Protein AF-N1PUX0-F1 (afdb_monomer)

Sequence (118 aa):
MSISSETPHDPPDNTTSKALPSKDQTPTQS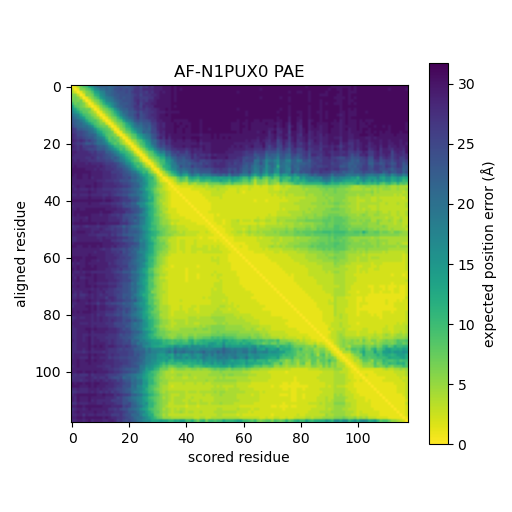DSTPSIPQPLLLRLIHEGFADKNTKIDKQAIQVFHKYVEVFVREAIARTRAEKEEAAERGEVATQSDVGWLEVEDLEKVAPGLVLDFL

Solvent-accessible surface area (backbone atoms only — not comparable to full-atom values): 7835 Å² total; per-residue (Å²): 139,86,88,87,88,86,79,88,82,83,81,80,87,76,84,72,80,80,73,72,85,75,94,68,79,67,82,74,81,62,91,79,66,83,76,82,58,65,70,56,55,55,52,55,56,48,67,73,39,91,56,80,82,68,80,80,53,83,64,56,56,52,53,50,49,51,53,55,53,49,52,56,50,49,51,54,52,47,24,45,48,53,42,49,52,36,42,77,71,63,74,46,95,47,87,74,52,57,82,54,91,52,71,73,44,41,60,72,42,42,66,64,59,46,66,80,70,112

pLDDT: mean 79.83, std 21.07, range [38.59, 97.38]

Foldseek 3Di:
DDDDDDDDDDDDPPPDPPDDPPPDCPPDDDPPDDQDDLVVLVVVVCVVDPDNVDDDDPVRSVVSSVVVVVLVVCLVVQLLVQLVVCVVVVVDPDPVCSVPGDPVSSVVCVVVSVVVVD

Organism: Dothistroma septosporum (strain NZE10 / CBS 128990) (NCBI:txid675120)

Secondary structure (DSSP, 8-state):
---------PPP----------S-------TTSPPPPHHHHHHHHHHH-SSTT----TTHHHHHHHHHHHHHHHHHHHHHHHHHHHHHTT-SS-TTGGGS--HHHHHHHHHHHHHTT-

Nearest PDB structures (foldseek):
  4ne1-assembly1_W  TM=8.723E-01  e=1.675E-03  Homo sapiens
  3vh6-assembly1_D  TM=8.376E-01  e=1.034E-03  Gallus gallus
  7ywx-assembly1_X  TM=8.625E-01  e=1.485E-03  Homo sapiens
  4ne1-assembly1_D  TM=8.592E-01  e=1.577E-03  Homo sapiens
  4ne1-assembly1_L  TM=8.531E-01  e=1.577E-03  Homo sapiens

Structure (mmCIF, N/CA/C/O backbone):
data_AF-N1PUX0-F1
#
_entry.id   AF-N1PUX0-F1
#
loop_
_atom_site.group_PDB
_atom_site.id
_atom_site.type_symbol
_atom_site.label_atom_id
_atom_site.label_alt_id
_atom_site.label_comp_id
_atom_site.label_asym_id
_atom_site.label_entity_id
_atom_site.label_seq_id
_atom_site.pdbx_PDB_ins_code
_atom_site.Cartn_x
_atom_site.Cartn_y
_atom_site.Cartn_z
_atom_site.occupancy
_atom_site.B_iso_or_equiv
_atom_site.auth_seq_id
_atom_site.auth_comp_id
_atom_site.auth_asym_id
_atom_site.auth_atom_id
_atom_site.pdbx_PDB_model_num
ATOM 1 N N . MET A 1 1 ? 34.802 63.032 -49.699 1.00 38.59 1 MET A N 1
ATOM 2 C CA . MET A 1 1 ? 35.034 61.573 -49.661 1.00 38.59 1 MET A CA 1
ATOM 3 C C . MET A 1 1 ? 34.519 61.057 -48.328 1.00 38.59 1 MET A C 1
ATOM 5 O O . MET A 1 1 ? 34.757 61.724 -47.331 1.00 38.59 1 MET A O 1
ATOM 9 N N . SER A 1 2 ? 33.833 59.918 -48.333 1.00 41.56 2 SER A N 1
ATOM 10 C CA . SER A 1 2 ? 33.433 59.124 -47.152 1.00 41.56 2 SER A CA 1
ATOM 11 C C . SER A 1 2 ? 34.130 57.754 -47.277 1.00 41.56 2 SER A C 1
ATOM 13 O O . SER A 1 2 ? 34.626 57.457 -48.363 1.00 41.56 2 SER A O 1
ATOM 15 N N . ILE A 1 3 ? 34.247 56.863 -46.292 1.00 40.50 3 ILE A N 1
ATOM 16 C CA . ILE A 1 3 ? 33.650 56.669 -44.947 1.00 40.50 3 ILE A CA 1
ATOM 17 C C . ILE A 1 3 ? 34.814 56.489 -43.915 1.00 40.50 3 ILE A C 1
ATOM 19 O O . ILE A 1 3 ? 35.949 56.763 -44.289 1.00 40.50 3 ILE A O 1
ATOM 23 N N . SER A 1 4 ? 34.699 56.089 -42.638 1.00 42.03 4 SER A N 1
ATOM 24 C CA . SER A 1 4 ? 33.603 55.594 -41.776 1.00 42.03 4 SER A CA 1
ATOM 25 C C . SER A 1 4 ? 33.923 55.865 -40.284 1.00 42.03 4 SER A C 1
ATOM 27 O O . SER A 1 4 ? 34.948 56.476 -39.985 1.00 42.03 4 SER A O 1
ATOM 29 N N . SER A 1 5 ? 33.104 55.345 -39.361 1.00 46.81 5 SER A N 1
ATOM 30 C CA . SER A 1 5 ? 33.437 55.160 -37.934 1.00 46.81 5 SER A CA 1
ATOM 31 C C . SER A 1 5 ? 33.434 53.670 -37.574 1.00 46.81 5 SER A C 1
ATOM 33 O O . SER A 1 5 ? 32.486 52.982 -37.939 1.00 46.81 5 SER A O 1
ATOM 35 N N . GLU A 1 6 ? 34.408 53.198 -36.791 1.00 42.16 6 GLU A N 1
ATOM 36 C CA . GLU A 1 6 ? 34.344 51.905 -36.087 1.00 42.16 6 GLU A CA 1
ATOM 37 C C . GLU A 1 6 ? 35.017 52.011 -34.708 1.00 42.16 6 GLU A C 1
ATOM 39 O O . GLU A 1 6 ? 36.154 52.464 -34.585 1.00 42.16 6 GLU A O 1
ATOM 44 N N . THR A 1 7 ? 34.292 51.606 -33.665 1.00 48.84 7 THR A N 1
ATOM 45 C CA . THR A 1 7 ? 34.761 51.520 -32.274 1.00 48.84 7 THR A CA 1
ATOM 46 C C . THR A 1 7 ? 35.041 50.060 -31.914 1.00 48.84 7 THR A C 1
ATOM 48 O O . THR A 1 7 ? 34.115 49.251 -32.018 1.00 48.84 7 THR A O 1
ATOM 51 N N . PRO A 1 8 ? 36.254 49.698 -31.455 1.00 46.53 8 PRO A N 1
ATOM 52 C CA . PRO A 1 8 ? 36.524 48.355 -30.948 1.00 46.53 8 PRO A CA 1
ATOM 53 C C . PRO A 1 8 ? 35.701 48.022 -29.695 1.00 46.53 8 PRO A C 1
ATOM 55 O O . PRO A 1 8 ? 35.394 48.887 -28.879 1.00 46.53 8 PRO A O 1
ATOM 58 N N . HIS A 1 9 ? 35.340 46.748 -29.581 1.00 42.41 9 HIS A N 1
ATOM 59 C CA . HIS A 1 9 ? 34.353 46.205 -28.649 1.00 42.41 9 HIS A CA 1
ATOM 60 C C . HIS A 1 9 ? 35.032 45.572 -27.419 1.00 42.41 9 HIS A C 1
ATOM 62 O O . HIS A 1 9 ? 35.647 44.509 -27.536 1.00 42.41 9 HIS A O 1
ATOM 68 N N . ASP A 1 10 ? 34.861 46.165 -26.233 1.00 49.84 10 ASP A N 1
ATOM 69 C CA . ASP A 1 10 ? 35.202 45.515 -24.958 1.00 49.84 10 ASP A CA 1
ATOM 70 C C . ASP A 1 10 ? 34.199 44.389 -24.627 1.00 49.84 10 ASP A C 1
ATOM 72 O O . ASP A 1 10 ? 32.987 44.594 -24.740 1.00 49.84 10 ASP A O 1
ATOM 76 N N . PRO A 1 11 ? 34.653 43.192 -24.207 1.00 51.03 11 PRO A N 1
ATOM 77 C CA . PRO A 1 11 ? 33.761 42.132 -23.751 1.00 51.03 11 PRO A CA 1
ATOM 78 C C . PRO A 1 11 ? 33.296 42.388 -22.302 1.00 51.03 11 PRO A C 1
ATOM 80 O O . PRO A 1 11 ? 34.134 42.596 -21.424 1.00 51.03 11 PRO A O 1
ATOM 83 N N . PRO A 1 12 ? 31.986 42.322 -21.996 1.00 52.19 12 PRO A N 1
ATOM 84 C CA . PRO A 1 12 ? 31.519 42.387 -20.617 1.00 52.19 12 PRO A CA 1
ATOM 85 C C . PRO A 1 12 ? 31.824 41.079 -19.870 1.00 52.19 12 PRO A C 1
ATOM 87 O O . PRO A 1 12 ? 31.424 39.994 -20.299 1.00 52.19 12 PRO A O 1
ATOM 90 N N . ASP A 1 13 ? 32.493 41.199 -18.723 1.00 46.62 13 ASP A N 1
ATOM 91 C CA . ASP A 1 13 ? 32.758 40.107 -17.780 1.00 46.62 13 ASP A CA 1
ATOM 92 C C . ASP A 1 13 ? 31.448 39.630 -17.128 1.00 46.62 13 ASP A C 1
ATOM 94 O O . ASP A 1 13 ? 31.011 40.117 -16.082 1.00 46.62 13 ASP A O 1
ATOM 98 N N . ASN A 1 14 ? 30.775 38.686 -17.788 1.00 41.59 14 ASN A N 1
ATOM 99 C CA . ASN A 1 14 ? 29.606 38.016 -17.238 1.00 41.59 14 ASN A CA 1
ATOM 100 C C . ASN A 1 14 ? 30.026 36.829 -16.359 1.00 41.59 14 ASN A C 1
ATOM 102 O O . ASN A 1 14 ? 29.878 35.662 -16.741 1.00 41.59 14 ASN A O 1
ATOM 106 N N . THR A 1 15 ? 30.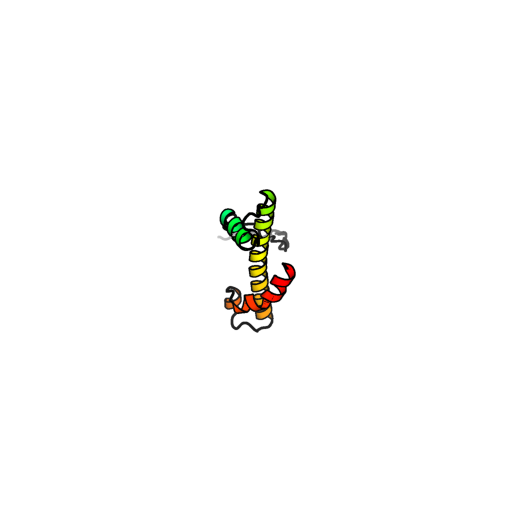474 37.131 -15.142 1.00 47.31 15 THR A N 1
ATOM 107 C CA . THR A 1 15 ? 30.562 36.147 -14.057 1.00 47.31 15 THR A CA 1
ATOM 108 C C . THR A 1 15 ? 29.145 35.762 -13.585 1.00 47.31 15 THR A C 1
ATOM 110 O O . THR A 1 15 ? 28.674 36.152 -12.517 1.00 47.31 15 THR A O 1
ATOM 113 N N . THR A 1 16 ? 28.429 34.982 -14.404 1.00 41.28 16 THR A N 1
ATOM 114 C CA . THR A 1 16 ? 27.173 34.331 -14.004 1.00 41.28 16 THR A CA 1
ATOM 115 C C . THR A 1 16 ? 27.492 33.219 -13.010 1.00 41.28 16 THR A C 1
ATOM 117 O O . THR A 1 16 ? 28.064 32.187 -13.368 1.00 41.28 16 THR A O 1
ATOM 120 N N . SER A 1 17 ? 27.080 33.410 -11.757 1.00 45.91 17 SER A N 1
ATOM 121 C CA . SER A 1 17 ? 27.142 32.394 -10.707 1.00 45.91 17 SER A CA 1
ATOM 122 C C . SER A 1 17 ? 26.436 31.109 -11.144 1.00 45.91 17 SER A C 1
ATOM 124 O O . SER A 1 17 ? 25.206 31.038 -11.162 1.00 45.91 17 SER A O 1
ATOM 126 N N . LYS A 1 18 ? 27.209 30.063 -11.457 1.00 41.50 18 LYS A N 1
ATOM 127 C CA . LYS A 1 18 ? 26.680 28.719 -11.716 1.00 41.50 18 LYS A CA 1
ATOM 128 C C . LYS A 1 18 ? 26.200 28.102 -10.401 1.00 41.50 18 LYS A C 1
ATOM 130 O O . LYS A 1 18 ? 26.931 27.355 -9.752 1.00 41.50 18 LYS A O 1
ATOM 135 N N . ALA A 1 19 ? 24.973 28.434 -10.010 1.00 42.34 19 ALA A N 1
ATOM 136 C CA . ALA A 1 19 ? 24.287 27.768 -8.915 1.00 42.34 19 ALA A CA 1
ATOM 137 C C . ALA A 1 19 ? 24.230 26.258 -9.194 1.00 42.34 19 ALA A C 1
ATOM 139 O O . ALA A 1 19 ? 23.822 25.819 -10.272 1.00 42.34 19 ALA A O 1
ATOM 140 N N . LEU A 1 20 ? 24.684 25.471 -8.221 1.00 43.94 20 LEU A N 1
ATOM 141 C CA . LEU A 1 20 ? 24.577 24.018 -8.246 1.00 43.94 20 LEU A CA 1
ATOM 142 C C . LEU A 1 20 ? 23.084 23.635 -8.249 1.00 43.94 20 LEU A C 1
ATOM 144 O O . LEU A 1 20 ? 22.320 24.255 -7.507 1.00 43.94 20 LEU A O 1
ATOM 148 N N . PRO A 1 21 ? 22.637 22.629 -9.024 1.00 43.03 21 PRO A N 1
ATOM 149 C CA . PRO A 1 21 ? 21.289 22.104 -8.860 1.00 43.03 21 PRO A CA 1
ATOM 150 C C . PRO A 1 21 ? 21.190 21.441 -7.481 1.00 43.03 21 PRO A C 1
ATOM 152 O O . PRO A 1 21 ? 21.759 20.372 -7.258 1.00 43.03 21 PRO A O 1
ATOM 155 N N . SER A 1 22 ? 20.488 22.086 -6.548 1.00 45.03 22 SER A N 1
ATOM 156 C CA . SER A 1 22 ? 20.221 21.528 -5.223 1.00 45.03 22 SER A CA 1
ATOM 157 C C . SER A 1 22 ? 19.472 20.206 -5.364 1.00 45.03 22 SER A C 1
ATOM 159 O O . SER A 1 22 ? 18.306 20.176 -5.762 1.00 45.03 22 SER A O 1
ATOM 161 N N . LYS A 1 23 ? 20.147 19.104 -5.023 1.00 48.44 23 LYS A N 1
ATOM 162 C CA . LYS A 1 23 ? 19.576 17.753 -4.962 1.00 48.44 23 LYS A CA 1
ATOM 163 C C . LYS A 1 23 ? 18.741 17.600 -3.685 1.00 48.44 23 LYS A C 1
ATOM 165 O O . LYS A 1 23 ? 19.060 16.788 -2.831 1.00 48.44 23 LYS A O 1
ATOM 170 N N . ASP A 1 24 ? 17.706 18.427 -3.570 1.00 47.72 24 ASP A N 1
ATOM 171 C CA . ASP A 1 24 ? 16.766 18.442 -2.446 1.00 47.72 24 ASP A CA 1
ATOM 172 C C . ASP A 1 24 ? 15.363 18.863 -2.920 1.00 47.72 24 ASP A C 1
ATOM 174 O O . ASP A 1 24 ? 14.681 19.714 -2.349 1.00 47.72 24 ASP A O 1
ATOM 178 N N . GLN A 1 25 ? 14.913 18.239 -4.013 1.00 49.62 25 GLN A N 1
ATOM 179 C CA . GLN A 1 25 ? 13.492 18.206 -4.352 1.00 49.62 25 GLN A CA 1
ATOM 180 C C . GLN A 1 25 ? 12.790 17.227 -3.406 1.00 49.62 25 GLN A C 1
ATOM 182 O O . GLN A 1 25 ? 12.406 16.123 -3.790 1.00 49.62 25 GLN A O 1
ATOM 187 N N . THR A 1 26 ? 12.617 17.652 -2.152 1.00 46.69 26 THR A N 1
ATOM 188 C CA . THR A 1 26 ? 11.520 17.127 -1.337 1.00 46.69 26 THR A CA 1
ATOM 189 C C . THR A 1 26 ? 10.236 17.326 -2.148 1.00 46.69 26 THR A C 1
ATOM 191 O O . THR A 1 26 ? 10.022 18.426 -2.665 1.00 46.69 26 THR A O 1
ATOM 194 N N . PRO A 1 27 ? 9.413 16.283 -2.364 1.00 50.94 27 PRO A N 1
ATOM 195 C CA . PRO A 1 27 ? 8.246 16.401 -3.224 1.00 50.94 27 PRO A CA 1
ATOM 196 C C . PRO A 1 27 ? 7.247 17.355 -2.572 1.00 50.94 27 PRO A C 1
ATOM 198 O O . PRO A 1 27 ? 6.510 16.974 -1.661 1.00 50.94 27 PRO A O 1
ATOM 201 N N . THR A 1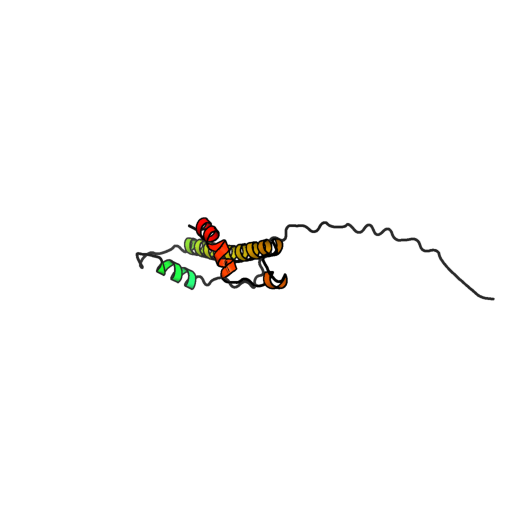 28 ? 7.240 18.609 -3.031 1.00 51.47 28 THR A N 1
ATOM 202 C CA . THR A 1 28 ? 6.290 19.623 -2.583 1.00 51.47 28 THR A CA 1
ATOM 203 C C . THR A 1 28 ? 4.894 19.098 -2.860 1.00 51.47 28 THR A C 1
ATOM 205 O O . THR A 1 28 ? 4.523 18.882 -4.015 1.00 51.47 28 THR A O 1
ATOM 208 N N . GLN A 1 29 ? 4.143 18.847 -1.790 1.00 54.53 29 GLN A N 1
ATOM 209 C CA . GLN A 1 29 ? 2.802 18.290 -1.852 1.00 54.53 29 GLN A CA 1
ATOM 210 C C . GLN A 1 29 ? 1.918 19.206 -2.701 1.00 54.53 29 GLN A C 1
ATOM 212 O O . GLN A 1 29 ? 1.512 20.275 -2.256 1.00 54.53 29 GLN A O 1
ATOM 217 N N . SER A 1 30 ? 1.623 18.792 -3.932 1.00 52.53 30 SER A N 1
ATOM 218 C CA . SER A 1 30 ? 0.616 19.455 -4.745 1.00 52.53 30 SER A CA 1
ATOM 219 C C . SER A 1 30 ? -0.755 19.196 -4.121 1.00 52.53 30 SER A C 1
ATOM 221 O O . SER A 1 30 ? -1.178 18.044 -3.964 1.00 52.53 30 SER A O 1
ATOM 223 N N . ASP A 1 31 ? -1.465 20.280 -3.792 1.00 55.34 31 ASP A N 1
ATOM 224 C CA . ASP A 1 31 ? -2.792 20.277 -3.149 1.00 55.34 31 ASP A CA 1
ATOM 225 C C . ASP A 1 31 ? -3.888 19.545 -3.957 1.00 55.34 31 ASP A C 1
ATOM 227 O O . ASP A 1 31 ? -5.028 19.422 -3.517 1.00 55.34 31 ASP A O 1
ATOM 231 N N . SER A 1 32 ? -3.556 19.036 -5.147 1.00 63.97 32 SER A N 1
ATOM 232 C CA . SER A 1 32 ? -4.438 18.277 -6.031 1.00 63.97 32 SER A CA 1
ATOM 233 C C . SER A 1 32 ? -4.511 16.775 -5.737 1.00 63.97 32 SER A C 1
ATOM 235 O O . SER A 1 32 ? -5.323 16.096 -6.362 1.00 63.97 32 SER A O 1
ATOM 237 N N . THR A 1 33 ? -3.672 16.217 -4.854 1.00 67.12 33 THR A N 1
ATOM 238 C CA . THR A 1 33 ? -3.746 14.775 -4.537 1.00 67.12 33 THR A CA 1
ATOM 239 C C . THR A 1 33 ? -4.997 14.492 -3.693 1.00 67.12 33 THR A C 1
ATOM 241 O O . THR A 1 33 ? -5.067 14.979 -2.562 1.00 67.12 33 THR A O 1
ATOM 244 N N . PRO A 1 34 ? -5.984 13.710 -4.177 1.00 76.00 34 PRO A N 1
ATOM 245 C CA . PRO A 1 34 ? -7.207 13.461 -3.422 1.00 76.00 34 PRO A CA 1
ATOM 246 C C . PRO A 1 34 ? -6.910 12.660 -2.149 1.00 76.00 34 PRO A C 1
ATOM 248 O O . PRO A 1 34 ? -6.337 11.573 -2.193 1.00 76.00 34 PRO A O 1
ATOM 251 N N . SER A 1 35 ? -7.322 13.201 -1.003 1.00 84.06 35 SER A N 1
ATOM 252 C CA . SER A 1 35 ? -7.205 12.537 0.297 1.00 84.06 35 SER A CA 1
ATOM 253 C C . SER A 1 35 ? -8.241 11.414 0.442 1.00 84.06 35 SER A C 1
ATOM 255 O O . SER A 1 35 ? -9.366 11.523 -0.054 1.00 84.06 35 SER A O 1
ATOM 257 N N . ILE A 1 36 ? -7.873 10.329 1.132 1.00 88.88 36 ILE A N 1
ATOM 258 C CA . ILE A 1 36 ? -8.754 9.174 1.338 1.00 88.88 36 ILE A CA 1
ATOM 259 C C . ILE A 1 36 ? -9.895 9.579 2.292 1.00 88.88 36 ILE A C 1
ATOM 261 O O . ILE A 1 36 ? -9.624 10.017 3.412 1.00 88.88 36 ILE A O 1
ATOM 265 N N . PRO A 1 37 ? -11.180 9.410 1.918 1.00 92.94 37 PRO A N 1
ATOM 266 C CA . PRO A 1 37 ? -12.288 9.805 2.781 1.00 92.94 37 PRO A CA 1
ATOM 267 C C . PRO A 1 37 ? -12.264 9.083 4.135 1.00 92.94 37 PRO A C 1
ATOM 269 O O . PRO A 1 37 ? -12.358 7.857 4.203 1.00 92.94 37 PRO A O 1
ATOM 272 N N . GLN A 1 38 ? -12.230 9.840 5.234 1.00 92.31 38 GLN A N 1
ATOM 273 C CA . GLN A 1 38 ? -12.224 9.285 6.594 1.00 92.31 38 GLN A CA 1
ATOM 274 C C . GLN A 1 38 ? -13.357 8.264 6.874 1.00 92.31 38 GLN A C 1
ATOM 276 O O . GLN A 1 38 ? -13.078 7.260 7.534 1.00 92.31 38 GLN A O 1
ATOM 281 N N . PRO A 1 39 ? -14.602 8.421 6.364 1.00 94.25 39 PRO A N 1
ATOM 282 C CA . PRO A 1 39 ? -15.644 7.402 6.532 1.00 94.25 39 PRO A CA 1
ATOM 283 C C . PRO A 1 39 ? -15.318 6.055 5.867 1.00 94.25 39 PRO A C 1
ATOM 285 O O . PRO A 1 39 ? -15.747 5.015 6.364 1.00 94.25 39 PRO A O 1
ATOM 288 N N . LEU A 1 40 ? -14.550 6.055 4.769 1.00 95.38 40 LEU A N 1
ATOM 289 C CA . LEU A 1 40 ? -14.096 4.831 4.101 1.00 95.38 40 LEU A CA 1
ATOM 290 C C . LEU A 1 40 ? -13.048 4.108 4.952 1.00 95.38 40 LEU A C 1
ATOM 292 O O . LEU A 1 40 ? -13.167 2.906 5.167 1.00 95.38 40 LEU A O 1
ATOM 296 N N . LEU A 1 41 ? -12.075 4.848 5.494 1.00 95.25 41 LEU A N 1
ATOM 297 C CA . LEU A 1 41 ? -11.060 4.312 6.408 1.00 95.25 41 LEU A CA 1
ATOM 298 C C . LEU A 1 41 ? -11.689 3.710 7.670 1.00 95.25 41 LEU A C 1
ATOM 300 O O . LEU A 1 41 ? -11.323 2.608 8.073 1.00 95.25 41 LEU A O 1
ATOM 304 N N . LEU A 1 42 ? -12.677 4.395 8.258 1.00 95.06 42 LEU A N 1
ATOM 305 C CA . LEU A 1 42 ? -13.410 3.899 9.425 1.00 95.06 42 LEU A CA 1
ATOM 306 C C . LEU A 1 42 ? -14.175 2.602 9.113 1.00 95.06 42 LEU A C 1
ATOM 308 O O . LEU A 1 42 ? -14.176 1.678 9.924 1.00 95.06 42 LEU A O 1
ATOM 312 N N . ARG A 1 43 ? -14.791 2.506 7.928 1.00 95.19 43 ARG A N 1
ATOM 313 C CA . ARG A 1 43 ? -15.459 1.278 7.478 1.00 95.19 43 ARG A CA 1
ATOM 314 C C . ARG A 1 43 ? -14.466 0.136 7.254 1.00 95.19 43 ARG A C 1
ATOM 316 O O . ARG A 1 43 ? -14.740 -0.980 7.679 1.00 95.19 43 ARG A O 1
ATOM 323 N N . LEU A 1 44 ? -13.326 0.416 6.620 1.00 95.00 44 LEU A N 1
ATOM 324 C CA . LEU A 1 44 ? -12.292 -0.576 6.324 1.00 95.00 44 LEU A CA 1
ATOM 325 C C . LEU A 1 44 ? -11.723 -1.195 7.610 1.00 95.00 44 LEU A C 1
ATOM 327 O O . LEU A 1 44 ? -11.662 -2.416 7.727 1.00 95.00 44 LEU A O 1
ATOM 331 N N . ILE A 1 45 ? -11.378 -0.368 8.605 1.00 94.81 45 ILE A N 1
ATOM 332 C CA . ILE A 1 45 ? -10.817 -0.863 9.870 1.00 94.81 45 ILE A CA 1
ATOM 333 C C . ILE A 1 45 ? -11.860 -1.588 10.741 1.00 94.81 45 ILE A C 1
ATOM 335 O O . ILE A 1 45 ? -11.534 -2.596 11.362 1.00 94.81 45 ILE A O 1
ATOM 339 N N . HIS A 1 46 ? -13.128 -1.154 10.741 1.00 95.75 46 HIS A N 1
ATOM 340 C CA . HIS A 1 46 ? -14.212 -1.890 11.413 1.00 95.75 46 HIS A CA 1
ATOM 341 C C . HIS A 1 46 ? -14.513 -3.252 10.769 1.00 95.75 46 HIS A C 1
ATOM 343 O O . HIS A 1 46 ? -14.982 -4.164 11.457 1.00 95.75 46 HIS A O 1
ATOM 349 N N . GLU A 1 47 ? -14.218 -3.440 9.479 1.00 95.75 47 GLU A N 1
ATOM 350 C CA . GLU A 1 47 ? -14.344 -4.762 8.865 1.00 95.75 47 GLU A CA 1
ATOM 351 C C . GLU A 1 47 ? -13.279 -5.738 9.394 1.00 95.75 47 GLU A C 1
ATOM 353 O O . GLU A 1 47 ? -13.594 -6.892 9.679 1.00 95.75 47 GLU A O 1
ATOM 358 N N . GLY A 1 48 ? -12.058 -5.254 9.645 1.00 92.44 48 GLY A N 1
ATOM 359 C CA . GLY A 1 48 ? -10.975 -6.040 10.247 1.00 92.44 48 GLY A CA 1
ATOM 360 C C . GLY A 1 48 ? -11.146 -6.365 11.740 1.00 92.44 48 GLY A C 1
ATOM 361 O O . GLY A 1 48 ? -10.463 -7.251 12.250 1.00 92.44 48 GLY A O 1
ATOM 362 N N . PHE A 1 49 ? -12.045 -5.688 12.462 1.00 95.81 49 PHE A N 1
ATOM 363 C CA . PHE A 1 49 ? -12.281 -5.967 13.882 1.00 95.81 49 PHE A CA 1
ATOM 364 C C . PHE A 1 49 ? -13.107 -7.244 14.101 1.00 95.81 49 PHE A C 1
ATOM 366 O O . PHE A 1 49 ? -14.187 -7.415 13.530 1.00 95.81 49 PHE A O 1
ATOM 373 N N . ALA A 1 50 ? -12.618 -8.112 14.997 1.00 96.25 50 ALA A N 1
ATOM 374 C CA . ALA A 1 50 ? -13.304 -9.338 15.409 1.00 96.25 50 ALA A CA 1
ATOM 375 C C . ALA A 1 50 ? -14.611 -9.051 16.175 1.00 96.25 50 ALA A C 1
ATOM 377 O O . ALA A 1 50 ? -15.637 -9.666 15.890 1.00 96.25 50 ALA A O 1
ATOM 378 N N . ASP A 1 51 ? -14.599 -8.083 17.101 1.00 96.62 51 ASP A N 1
ATOM 379 C CA . ASP A 1 51 ? -15.820 -7.528 17.695 1.00 96.62 51 ASP A CA 1
ATOM 380 C C . ASP A 1 51 ? -16.236 -6.259 16.941 1.00 96.62 51 ASP A C 1
ATOM 382 O O . ASP A 1 51 ? -15.550 -5.234 16.983 1.00 96.62 51 ASP A O 1
ATOM 386 N N . LYS A 1 52 ? -17.399 -6.315 16.289 1.00 92.44 52 LYS A N 1
ATOM 387 C CA . LYS A 1 52 ? -17.990 -5.211 15.517 1.00 92.44 52 LYS A CA 1
ATOM 388 C C . LYS A 1 52 ? -18.477 -4.039 16.387 1.00 92.44 52 LYS A C 1
ATOM 390 O O . LYS A 1 52 ? -18.830 -2.996 15.843 1.00 92.44 52 LYS A O 1
ATOM 395 N N . ASN A 1 53 ? -18.465 -4.171 17.716 1.00 94.69 53 ASN A N 1
ATOM 396 C CA . ASN A 1 53 ? -18.705 -3.072 18.660 1.00 94.69 53 ASN A CA 1
ATOM 397 C C . ASN A 1 53 ? -17.428 -2.285 19.016 1.00 94.69 53 ASN A C 1
ATOM 399 O O . ASN A 1 53 ? -17.519 -1.264 19.706 1.00 94.69 53 ASN A O 1
ATOM 403 N N . THR A 1 54 ? -16.252 -2.736 18.563 1.00 96.81 54 THR A N 1
ATOM 404 C CA . THR A 1 54 ? -14.960 -2.083 18.823 1.00 96.81 54 THR A CA 1
ATOM 405 C C . THR A 1 54 ? -14.947 -0.657 18.276 1.00 96.81 54 THR A C 1
ATOM 407 O O . THR A 1 54 ? -15.149 -0.426 17.085 1.00 96.81 54 THR A O 1
ATOM 410 N N . LYS A 1 55 ? -14.667 0.316 19.148 1.00 95.06 55 LYS A N 1
ATOM 411 C CA . LYS A 1 55 ? -14.609 1.743 18.796 1.00 95.06 55 LYS A CA 1
ATOM 412 C C . LYS A 1 55 ? -13.165 2.210 18.662 1.00 95.06 55 LYS A C 1
ATOM 414 O O . LYS A 1 55 ? -12.298 1.776 19.412 1.00 95.06 55 LYS A O 1
ATOM 419 N N . ILE A 1 56 ? -12.937 3.147 17.746 1.00 94.50 56 ILE A N 1
ATOM 420 C CA . ILE A 1 56 ? -11.655 3.830 17.553 1.00 94.50 56 ILE A CA 1
ATOM 421 C C . ILE A 1 56 ? -11.779 5.308 17.941 1.00 94.50 56 ILE A C 1
ATOM 423 O O . ILE A 1 56 ? -12.813 5.935 17.702 1.00 94.50 56 ILE A O 1
ATOM 427 N N . ASP A 1 57 ? -10.735 5.861 18.557 1.00 96.31 57 ASP A N 1
ATOM 428 C CA . ASP A 1 57 ? -10.683 7.280 18.913 1.00 96.31 57 ASP A CA 1
ATOM 429 C C . ASP A 1 57 ? -10.488 8.195 17.682 1.00 96.31 57 ASP A C 1
ATOM 431 O O . ASP A 1 57 ? -9.940 7.792 16.651 1.00 96.31 57 ASP A O 1
ATOM 435 N N . LYS A 1 58 ? -10.907 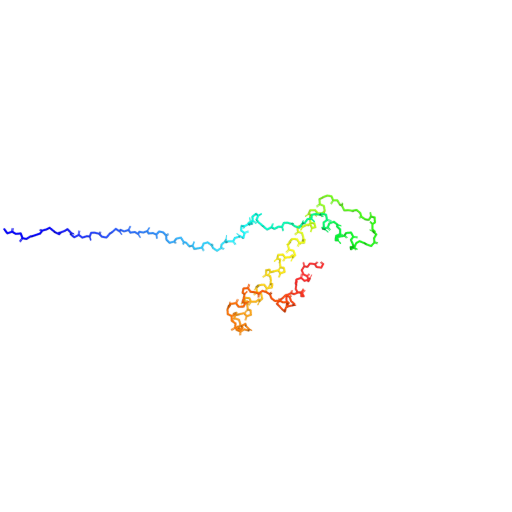9.462 17.806 1.00 92.62 58 LYS A N 1
ATOM 436 C CA . LYS A 1 58 ? -10.786 10.496 16.766 1.00 92.62 58 LYS A CA 1
ATOM 437 C C . LYS A 1 58 ? -9.343 10.836 16.381 1.00 92.62 58 LYS A C 1
ATOM 439 O O . LYS A 1 58 ? -9.137 11.255 15.245 1.00 92.62 58 LYS A O 1
ATOM 444 N N . GLN A 1 59 ? -8.372 10.682 17.279 1.00 94.62 59 GLN A N 1
ATOM 445 C CA . GLN A 1 59 ? -6.949 10.858 16.970 1.00 94.62 59 GLN A CA 1
ATOM 446 C C . GLN A 1 59 ? -6.373 9.581 16.347 1.00 94.62 59 GLN A C 1
ATOM 448 O O . GLN A 1 59 ? -5.663 9.642 15.346 1.00 94.62 59 GLN A O 1
ATOM 453 N N . ALA A 1 60 ? -6.755 8.407 16.859 1.00 95.69 60 ALA A N 1
ATOM 454 C CA . ALA A 1 60 ? -6.310 7.119 16.321 1.00 95.69 60 ALA A CA 1
ATOM 455 C C . ALA A 1 60 ? -6.706 6.920 14.842 1.00 95.69 60 ALA A C 1
ATOM 457 O O . ALA A 1 60 ? -5.891 6.462 14.043 1.00 95.69 60 ALA A O 1
ATOM 458 N N . ILE A 1 61 ? -7.910 7.341 14.434 1.00 94.62 61 ILE A N 1
ATOM 459 C CA . ILE A 1 61 ? -8.323 7.296 13.018 1.00 94.62 61 ILE A CA 1
ATOM 460 C C . ILE A 1 61 ? -7.530 8.272 12.120 1.00 94.62 61 ILE A C 1
ATOM 462 O O . ILE A 1 61 ? -7.375 8.003 10.931 1.00 94.62 61 ILE A O 1
ATOM 466 N N . GLN A 1 62 ? -6.975 9.368 12.660 1.00 94.25 62 GLN A N 1
ATOM 467 C CA . GLN A 1 62 ? -6.068 10.255 11.908 1.00 94.25 62 GLN A CA 1
ATOM 468 C C . GLN A 1 62 ? -4.690 9.613 11.707 1.00 94.25 62 GLN A C 1
ATOM 470 O O . GLN A 1 62 ? -4.129 9.697 10.615 1.00 94.25 62 GLN A O 1
ATOM 475 N N . VAL A 1 63 ? -4.173 8.908 12.719 1.00 95.69 63 VAL A N 1
ATOM 476 C CA . VAL A 1 63 ? -2.939 8.115 12.587 1.00 95.69 63 VAL A CA 1
ATOM 477 C C . VAL A 1 63 ? -3.129 6.999 11.556 1.00 95.69 63 VAL A C 1
ATOM 479 O O . VAL A 1 63 ? -2.293 6.845 10.669 1.00 95.69 63 VAL A O 1
ATOM 482 N N . PHE A 1 64 ? -4.261 6.286 11.594 1.00 94.81 64 PHE A N 1
ATOM 483 C CA . PHE A 1 64 ? -4.586 5.261 10.595 1.00 94.81 64 PHE A CA 1
ATOM 484 C C . PHE A 1 64 ? -4.708 5.833 9.172 1.00 94.81 64 PHE A C 1
ATOM 486 O O . PHE A 1 64 ? -4.219 5.224 8.224 1.00 94.81 64 PHE A O 1
ATOM 493 N N . HIS A 1 65 ? -5.286 7.028 9.008 1.00 94.81 65 HIS A N 1
ATOM 494 C CA . HIS A 1 65 ? -5.280 7.723 7.718 1.00 94.81 65 HIS A CA 1
ATOM 495 C C . HIS A 1 65 ? -3.851 7.952 7.218 1.00 94.81 65 HIS A C 1
ATOM 497 O O . HIS A 1 65 ? -3.555 7.603 6.075 1.00 94.81 65 HI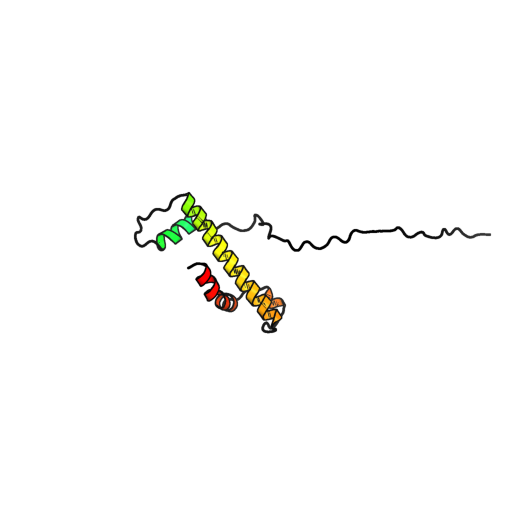S A O 1
ATOM 503 N N . LYS A 1 66 ? -2.945 8.461 8.067 1.00 94.81 66 LYS A N 1
ATOM 504 C CA . LYS A 1 66 ? -1.557 8.684 7.643 1.00 94.81 66 LYS A CA 1
ATOM 505 C C . LYS A 1 66 ? -0.823 7.379 7.330 1.00 94.81 66 LYS A C 1
ATOM 507 O O . LYS A 1 66 ? -0.078 7.340 6.358 1.00 94.81 66 LYS A O 1
ATOM 512 N N . TYR A 1 67 ? -1.074 6.318 8.095 1.00 95.31 67 TYR A N 1
ATOM 513 C CA . TYR A 1 67 ? -0.543 4.977 7.835 1.00 95.31 67 TYR A CA 1
ATOM 514 C C . TYR A 1 67 ? -0.938 4.465 6.440 1.00 95.31 67 TYR A C 1
ATOM 516 O O . TYR A 1 67 ? -0.064 4.117 5.650 1.00 95.31 67 TYR A O 1
ATOM 524 N N . VAL A 1 68 ? -2.233 4.497 6.094 1.00 95.56 68 VAL A N 1
ATOM 525 C CA . VAL A 1 68 ? -2.712 4.049 4.771 1.00 95.56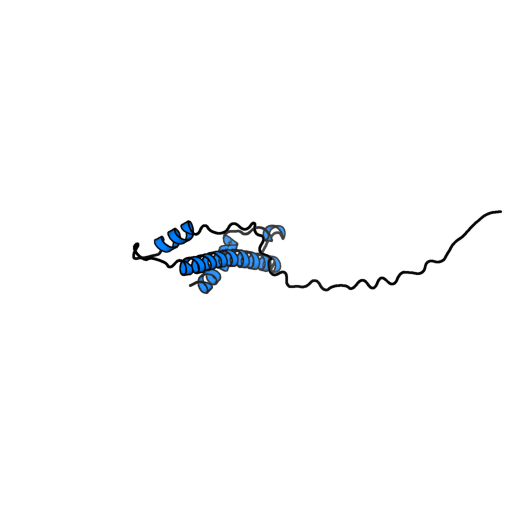 68 VAL A CA 1
ATOM 526 C C . VAL A 1 68 ? -2.199 4.958 3.647 1.00 95.56 68 VAL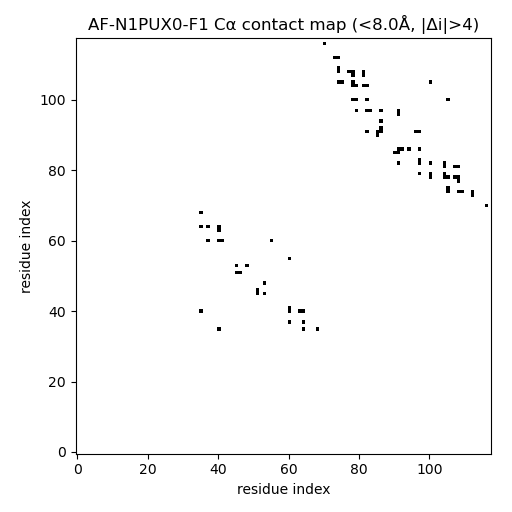 A C 1
ATOM 528 O O . VAL A 1 68 ? -1.832 4.465 2.583 1.00 95.56 68 VAL A O 1
ATOM 531 N N . GLU A 1 69 ? -2.122 6.273 3.873 1.00 94.12 69 GLU A N 1
ATOM 532 C CA . GLU A 1 69 ? -1.550 7.211 2.897 1.00 94.12 69 GLU A CA 1
ATOM 533 C C . GLU A 1 69 ? -0.071 6.899 2.605 1.00 94.12 69 GLU A C 1
ATOM 535 O O . GLU A 1 69 ? 0.335 6.869 1.444 1.00 94.12 69 GLU A O 1
ATOM 540 N N . VAL A 1 70 ? 0.731 6.649 3.646 1.00 95.19 70 VAL A N 1
ATOM 541 C CA . VAL A 1 70 ? 2.154 6.303 3.508 1.00 95.19 70 VAL A CA 1
ATOM 542 C C . VAL A 1 70 ? 2.318 4.941 2.839 1.00 95.19 70 VAL A C 1
ATOM 544 O O . VAL A 1 70 ? 3.087 4.850 1.890 1.00 95.19 70 VAL A O 1
ATOM 547 N N . PHE A 1 71 ? 1.549 3.923 3.238 1.00 96.19 71 PHE A N 1
ATOM 548 C CA . PHE A 1 71 ? 1.578 2.591 2.621 1.00 96.19 71 PHE A CA 1
ATOM 549 C C . PHE A 1 71 ? 1.356 2.640 1.100 1.00 96.19 71 PHE A C 1
ATOM 551 O O . PHE A 1 71 ? 2.138 2.076 0.337 1.00 96.19 71 PHE A O 1
ATOM 558 N N . VAL A 1 72 ? 0.331 3.367 0.635 1.00 95.62 72 VAL A N 1
ATOM 559 C CA . VAL A 1 72 ? 0.037 3.492 -0.805 1.00 95.62 72 VAL A CA 1
ATOM 560 C C . VAL A 1 72 ? 1.135 4.268 -1.543 1.00 95.62 72 VAL A C 1
ATOM 562 O O . VAL A 1 72 ? 1.498 3.901 -2.661 1.00 95.62 72 VAL A O 1
ATOM 565 N N . ARG A 1 73 ? 1.691 5.324 -0.934 1.00 95.00 73 ARG A N 1
ATOM 566 C CA . ARG A 1 73 ? 2.800 6.088 -1.531 1.00 95.00 73 ARG A CA 1
ATOM 567 C C . ARG A 1 73 ? 4.078 5.255 -1.636 1.00 95.00 73 ARG A C 1
ATOM 569 O O . ARG A 1 73 ? 4.703 5.275 -2.691 1.00 95.00 73 ARG A O 1
ATOM 576 N N . GLU A 1 74 ? 4.423 4.507 -0.591 1.00 97.25 74 GLU A N 1
ATOM 577 C CA . GLU A 1 74 ? 5.570 3.593 -0.569 1.00 97.25 74 GLU A CA 1
ATOM 578 C C . GLU A 1 74 ? 5.426 2.481 -1.609 1.00 97.25 74 GLU A C 1
ATOM 580 O O . GLU A 1 74 ? 6.375 2.211 -2.341 1.00 97.25 74 GLU A O 1
ATOM 585 N N . ALA A 1 75 ? 4.234 1.890 -1.744 1.00 97.12 75 ALA A N 1
ATOM 586 C CA . ALA A 1 75 ? 3.960 0.888 -2.771 1.00 97.12 75 ALA A CA 1
ATOM 587 C C . ALA A 1 75 ? 4.278 1.417 -4.180 1.00 97.12 75 ALA A C 1
ATOM 589 O O . ALA A 1 75 ? 5.028 0.787 -4.925 1.00 97.12 75 ALA A O 1
ATOM 590 N N . ILE A 1 76 ? 3.768 2.605 -4.525 1.00 96.00 76 ILE A N 1
ATOM 591 C CA . ILE A 1 76 ? 4.006 3.245 -5.829 1.00 96.00 76 ILE A CA 1
ATOM 592 C C . ILE A 1 76 ? 5.486 3.617 -6.000 1.00 96.00 76 ILE A C 1
ATOM 594 O O . ILE A 1 76 ? 6.065 3.354 -7.053 1.00 96.00 76 ILE A O 1
ATOM 598 N N . ALA A 1 77 ? 6.109 4.210 -4.976 1.00 96.19 77 ALA A N 1
ATOM 599 C CA . ALA A 1 77 ? 7.499 4.656 -5.029 1.00 96.19 77 ALA A CA 1
ATOM 600 C C . ALA A 1 77 ? 8.474 3.487 -5.234 1.00 96.19 77 ALA A C 1
ATOM 602 O O . ALA A 1 77 ? 9.344 3.568 -6.098 1.00 96.19 77 ALA A O 1
ATOM 603 N N . ARG A 1 78 ? 8.290 2.382 -4.501 1.00 96.69 78 ARG A N 1
ATOM 604 C CA . ARG A 1 78 ? 9.116 1.170 -4.616 1.00 96.69 78 ARG A CA 1
ATOM 605 C C . ARG A 1 78 ? 8.902 0.455 -5.944 1.00 96.69 78 ARG A C 1
ATOM 607 O O . ARG A 1 78 ? 9.876 0.081 -6.580 1.00 96.69 78 ARG A O 1
ATOM 614 N N . THR A 1 79 ? 7.650 0.329 -6.390 1.00 96.81 79 THR A N 1
ATOM 615 C CA . THR A 1 79 ? 7.315 -0.259 -7.702 1.00 96.81 79 THR A CA 1
ATOM 616 C C . THR A 1 79 ? 8.005 0.503 -8.835 1.00 96.81 79 THR A C 1
ATOM 618 O O . THR A 1 79 ? 8.580 -0.097 -9.741 1.00 96.81 79 THR A O 1
ATOM 621 N N . ARG A 1 80 ? 8.003 1.841 -8.761 1.00 95.38 80 ARG A N 1
ATOM 622 C CA . ARG A 1 80 ? 8.720 2.692 -9.712 1.00 95.38 80 ARG A CA 1
ATOM 623 C C . ARG A 1 80 ? 10.239 2.531 -9.609 1.00 95.38 80 ARG A C 1
ATOM 625 O O . ARG A 1 80 ? 10.878 2.419 -10.647 1.00 95.38 80 ARG A O 1
ATOM 632 N N . ALA A 1 81 ? 10.798 2.511 -8.399 1.00 94.75 81 ALA A N 1
ATOM 633 C CA . ALA A 1 81 ? 12.237 2.347 -8.191 1.00 94.75 81 ALA A CA 1
ATOM 634 C C . ALA A 1 81 ? 12.746 1.012 -8.760 1.00 94.75 81 ALA A C 1
ATOM 636 O O . ALA A 1 81 ? 13.699 1.015 -9.529 1.00 94.75 81 ALA A O 1
ATOM 637 N N . GLU A 1 82 ? 12.058 -0.105 -8.495 1.00 94.00 82 GLU A N 1
ATOM 638 C CA . GLU A 1 82 ? 12.405 -1.411 -9.078 1.00 94.00 82 GLU A CA 1
ATOM 639 C C . GLU A 1 82 ? 12.350 -1.385 -10.614 1.00 94.00 82 GLU A C 1
ATOM 641 O O . GLU A 1 82 ? 13.225 -1.952 -11.264 1.00 94.00 82 GLU A O 1
ATOM 646 N N . LYS A 1 83 ? 11.372 -0.696 -11.224 1.00 93.25 83 LYS A N 1
ATOM 647 C CA . LYS A 1 83 ? 11.300 -0.577 -12.692 1.00 93.25 83 LYS A CA 1
ATOM 648 C C . LYS A 1 83 ? 12.396 0.324 -13.275 1.00 93.25 83 LYS A C 1
ATOM 650 O O . LYS A 1 83 ? 12.906 0.033 -14.356 1.00 93.25 83 LYS A O 1
ATOM 655 N N . GLU A 1 84 ? 12.775 1.389 -12.568 1.00 92.62 84 GLU A N 1
ATOM 656 C CA . GLU A 1 84 ? 13.923 2.238 -12.917 1.00 92.62 84 GLU A CA 1
ATOM 657 C C . GLU A 1 84 ? 15.237 1.436 -12.830 1.00 92.62 84 GLU A C 1
ATOM 659 O O . GLU A 1 84 ? 15.993 1.407 -13.801 1.00 92.62 84 GLU A O 1
ATOM 664 N N . GLU A 1 85 ? 15.462 0.685 -11.748 1.00 92.25 85 GLU A N 1
ATOM 665 C CA . GLU A 1 85 ? 16.629 -0.195 -11.590 1.00 92.25 85 GLU A CA 1
ATOM 666 C C . GLU A 1 85 ? 16.656 -1.330 -12.631 1.00 92.25 85 GLU A C 1
ATOM 668 O O . GLU A 1 85 ? 17.702 -1.607 -13.218 1.00 92.25 85 GLU A O 1
ATOM 673 N N . ALA A 1 86 ? 15.519 -1.962 -12.936 1.00 90.69 86 ALA A N 1
ATOM 674 C CA . ALA A 1 86 ? 15.417 -2.975 -13.989 1.00 90.69 86 ALA A CA 1
ATOM 675 C C . ALA A 1 86 ? 15.762 -2.408 -15.379 1.00 90.69 86 ALA A C 1
ATOM 677 O O . ALA A 1 86 ? 16.394 -3.085 -16.196 1.00 90.69 86 ALA A O 1
ATOM 678 N N . ALA A 1 87 ? 15.403 -1.151 -15.655 1.00 90.50 87 ALA A N 1
ATOM 679 C CA . ALA A 1 87 ? 15.792 -0.477 -16.889 1.00 90.50 87 ALA A CA 1
ATOM 680 C C . ALA A 1 87 ? 17.301 -0.186 -16.941 1.00 90.50 87 ALA A C 1
ATOM 682 O O . ALA A 1 87 ? 17.916 -0.387 -17.989 1.00 90.50 87 ALA A O 1
ATOM 683 N N . GLU A 1 88 ? 17.923 0.197 -15.820 1.00 90.31 88 GLU A N 1
ATOM 684 C CA . GLU A 1 88 ? 19.386 0.332 -15.714 1.00 90.31 88 GLU A CA 1
ATOM 685 C C . GLU A 1 88 ? 20.117 -1.010 -15.909 1.00 90.31 88 GLU A C 1
ATOM 687 O O . GLU A 1 88 ? 21.200 -1.043 -16.499 1.00 90.31 88 GLU A O 1
ATOM 692 N N . ARG A 1 89 ? 19.507 -2.131 -15.494 1.00 91.50 89 ARG A N 1
ATOM 693 C CA . ARG A 1 89 ? 19.998 -3.501 -15.755 1.00 91.50 89 ARG A CA 1
ATOM 694 C C . ARG A 1 89 ? 19.763 -3.983 -17.197 1.00 91.50 89 ARG A C 1
ATOM 696 O O . ARG A 1 89 ? 20.291 -5.027 -17.577 1.00 91.50 89 ARG A O 1
ATOM 703 N N . GLY A 1 90 ? 19.014 -3.237 -18.014 1.00 88.69 90 GLY A N 1
ATOM 704 C CA . GLY A 1 90 ? 18.664 -3.617 -19.390 1.00 88.69 90 GLY A CA 1
ATOM 705 C C . GLY A 1 90 ? 17.571 -4.690 -19.491 1.00 88.69 90 GLY A C 1
ATOM 706 O O . GLY A 1 90 ? 17.439 -5.333 -20.531 1.00 88.69 90 GLY A O 1
ATOM 707 N N . GLU A 1 91 ? 16.794 -4.894 -18.425 1.00 85.44 91 GLU A N 1
ATOM 708 C CA . GLU A 1 91 ? 15.693 -5.868 -18.354 1.00 85.44 91 GLU A CA 1
ATOM 709 C C . GLU A 1 91 ? 14.379 -5.314 -18.940 1.00 85.44 91 GLU A C 1
ATOM 711 O O . GLU A 1 91 ? 13.451 -6.074 -19.216 1.00 85.44 91 GLU A O 1
ATOM 716 N N . VAL A 1 92 ? 14.300 -3.995 -19.157 1.00 81.38 92 VAL A N 1
ATOM 717 C CA . VAL A 1 92 ? 13.138 -3.297 -19.728 1.00 81.38 92 VAL A CA 1
ATOM 718 C C . VAL A 1 92 ? 13.380 -2.992 -21.209 1.00 81.38 92 VAL A C 1
ATOM 720 O O . VAL A 1 92 ? 14.401 -2.411 -21.576 1.00 81.38 92 VAL A O 1
ATOM 723 N N . ALA A 1 93 ? 12.430 -3.372 -22.070 1.00 74.00 93 ALA A N 1
ATOM 724 C CA . ALA A 1 93 ? 12.589 -3.318 -23.525 1.00 74.00 93 ALA A CA 1
ATOM 725 C C . ALA A 1 93 ? 12.684 -1.890 -24.092 1.00 74.00 93 ALA A C 1
ATOM 727 O O . ALA A 1 93 ? 13.417 -1.668 -25.060 1.00 74.00 93 ALA A O 1
ATOM 728 N N . THR A 1 94 ? 11.963 -0.920 -23.518 1.00 76.69 94 THR A N 1
ATOM 729 C CA . THR A 1 94 ? 12.067 0.488 -23.914 1.00 76.69 94 THR A CA 1
ATOM 730 C C . THR A 1 94 ? 12.124 1.425 -22.709 1.00 76.69 94 THR A C 1
ATOM 732 O O . THR A 1 94 ? 11.450 1.233 -21.701 1.00 76.69 94 THR A O 1
ATOM 735 N N . GLN A 1 95 ? 12.880 2.519 -22.831 1.00 71.38 95 GLN A N 1
ATOM 736 C CA . GLN A 1 95 ? 12.951 3.551 -21.789 1.00 71.38 95 GLN A CA 1
ATOM 737 C C . GLN A 1 95 ? 11.597 4.261 -21.557 1.00 71.38 95 GLN A C 1
ATOM 739 O O . GLN A 1 95 ? 11.384 4.862 -20.507 1.00 71.38 95 GLN A O 1
ATOM 744 N N . SER A 1 96 ? 10.665 4.171 -22.514 1.00 74.25 96 SER A N 1
ATOM 745 C CA . SER A 1 96 ? 9.277 4.629 -22.374 1.00 74.25 96 SER A CA 1
ATOM 746 C C . SER A 1 96 ? 8.452 3.795 -21.388 1.00 74.25 96 SER A C 1
ATOM 748 O O . SER A 1 96 ? 7.580 4.358 -20.728 1.00 74.25 96 SER A O 1
ATOM 750 N N . ASP A 1 97 ? 8.740 2.499 -21.237 1.00 78.62 97 ASP A N 1
ATOM 751 C CA . ASP A 1 97 ? 7.958 1.598 -20.373 1.00 78.62 97 ASP A CA 1
ATOM 752 C C . ASP A 1 97 ? 8.178 1.889 -18.878 1.00 78.62 97 ASP A C 1
ATOM 754 O O . ASP A 1 97 ? 7.330 1.581 -18.047 1.00 78.62 97 ASP A O 1
ATOM 758 N N . VAL A 1 98 ? 9.283 2.556 -18.525 1.00 77.44 98 VAL A N 1
ATOM 759 C CA . VAL A 1 98 ? 9.620 2.966 -17.146 1.00 77.44 98 VAL A CA 1
ATOM 760 C C . VAL A 1 98 ? 8.578 3.927 -16.555 1.00 77.44 98 VAL A C 1
ATOM 762 O O . VAL A 1 98 ? 8.361 3.953 -15.346 1.00 77.44 98 VAL A O 1
ATOM 765 N N . GLY A 1 99 ? 7.891 4.702 -17.402 1.00 84.31 99 GLY A N 1
ATOM 766 C CA . GLY A 1 99 ? 6.824 5.615 -16.980 1.00 84.31 99 GLY A CA 1
ATOM 767 C C . GLY A 1 99 ? 5.485 4.936 -16.662 1.00 84.31 99 GLY A C 1
ATOM 768 O O . GLY A 1 99 ? 4.562 5.619 -16.214 1.00 84.31 99 GLY A O 1
ATOM 769 N N . TRP A 1 100 ? 5.356 3.629 -16.901 1.00 91.81 100 TRP A N 1
ATOM 770 C CA . TRP A 1 100 ? 4.120 2.866 -16.739 1.00 91.81 100 TRP A CA 1
ATOM 771 C C . TRP A 1 100 ? 4.340 1.700 -15.771 1.00 91.81 100 TRP A C 1
ATOM 773 O O . TRP A 1 100 ? 5.192 0.850 -16.007 1.00 91.81 100 TRP A O 1
ATOM 783 N N . LEU A 1 101 ? 3.587 1.650 -14.670 1.00 93.75 101 LEU A N 1
ATOM 784 C CA . LEU A 1 101 ? 3.741 0.604 -13.653 1.00 93.75 101 LEU A CA 1
ATOM 785 C C . LEU A 1 101 ? 2.762 -0.542 -13.919 1.00 93.75 101 LEU A C 1
ATOM 787 O O . LEU A 1 101 ? 1.559 -0.305 -14.057 1.00 93.75 101 LEU A O 1
ATOM 791 N N . GLU A 1 102 ? 3.275 -1.767 -13.977 1.00 92.88 102 GLU A N 1
ATOM 792 C CA . GLU A 1 102 ? 2.494 -2.978 -14.247 1.00 92.88 102 GLU A CA 1
ATOM 793 C C . GLU A 1 102 ? 2.311 -3.807 -12.963 1.00 92.88 102 GLU A C 1
ATOM 795 O O . GLU A 1 102 ? 2.898 -3.506 -11.918 1.00 92.88 102 GLU A O 1
ATOM 800 N N . VAL A 1 103 ? 1.451 -4.830 -12.998 1.00 95.88 103 VAL A N 1
ATOM 801 C CA . VAL A 1 103 ? 1.143 -5.640 -11.800 1.00 95.88 103 VAL A CA 1
ATOM 802 C C . VAL A 1 103 ? 2.379 -6.427 -11.367 1.00 95.88 103 VAL A C 1
ATOM 804 O O . VAL A 1 103 ? 2.704 -6.489 -10.184 1.00 95.88 103 VAL A O 1
ATOM 807 N N . GLU A 1 104 ? 3.119 -6.929 -12.345 1.00 94.06 104 GLU A N 1
ATOM 808 C CA . GLU A 1 104 ? 4.365 -7.670 -12.222 1.00 94.06 104 GLU A CA 1
ATOM 809 C C . GLU A 1 104 ? 5.469 -6.842 -11.542 1.00 94.06 104 GLU A C 1
ATOM 811 O O . GLU A 1 104 ? 6.332 -7.398 -10.867 1.00 94.06 104 GLU A O 1
ATOM 816 N N . ASP A 1 105 ? 5.450 -5.511 -11.676 1.00 94.69 105 ASP A N 1
ATOM 817 C CA . ASP A 1 105 ? 6.389 -4.631 -10.973 1.00 94.69 105 ASP A CA 1
ATOM 818 C C . ASP A 1 105 ? 6.024 -4.494 -9.490 1.00 94.69 105 ASP A C 1
ATOM 820 O O . ASP A 1 105 ? 6.904 -4.508 -8.626 1.00 94.69 105 ASP A O 1
ATOM 824 N N . LEU A 1 106 ? 4.725 -4.411 -9.179 1.00 96.94 106 LEU A N 1
ATOM 825 C CA . LEU A 1 106 ? 4.236 -4.374 -7.800 1.00 96.94 106 LEU A CA 1
ATOM 826 C C . LEU A 1 106 ? 4.490 -5.712 -7.086 1.00 96.94 106 LEU A C 1
ATOM 828 O O . LEU A 1 106 ? 4.866 -5.722 -5.914 1.00 96.94 106 LEU A O 1
ATOM 832 N N . GLU A 1 107 ? 4.328 -6.838 -7.782 1.00 97.06 107 GLU A N 1
ATOM 833 C CA . GLU A 1 107 ? 4.571 -8.180 -7.235 1.00 97.06 107 GLU A CA 1
ATOM 834 C C . GLU A 1 107 ? 6.033 -8.401 -6.815 1.00 97.06 107 GLU A C 1
ATOM 836 O O . GLU A 1 107 ? 6.270 -9.040 -5.788 1.00 97.06 107 GLU A O 1
ATOM 841 N N . LYS A 1 108 ? 7.011 -7.818 -7.529 1.00 96.06 108 LYS A N 1
ATOM 842 C CA . LYS A 1 108 ? 8.439 -7.861 -7.144 1.00 96.06 108 LYS A CA 1
ATOM 843 C C . LYS A 1 108 ? 8.688 -7.214 -5.779 1.00 96.06 108 LYS A C 1
ATOM 845 O O . LYS A 1 108 ? 9.440 -7.754 -4.970 1.00 96.06 108 LYS A O 1
ATOM 850 N N . VAL A 1 109 ? 8.051 -6.070 -5.512 1.00 96.81 109 VAL A N 1
ATOM 851 C CA . VAL A 1 109 ? 8.273 -5.287 -4.281 1.00 96.81 109 VAL A CA 1
ATOM 852 C C . VAL A 1 109 ? 7.327 -5.661 -3.137 1.00 96.81 109 VAL A C 1
ATOM 854 O O . VAL A 1 109 ? 7.623 -5.359 -1.978 1.00 96.81 109 VAL A O 1
ATOM 857 N N . ALA A 1 110 ? 6.216 -6.344 -3.429 1.00 96.25 110 ALA A N 1
ATOM 858 C CA . ALA A 1 110 ? 5.191 -6.714 -2.454 1.00 96.25 110 ALA A CA 1
ATOM 859 C C . ALA A 1 110 ? 5.724 -7.458 -1.208 1.00 96.25 110 ALA A C 1
ATOM 861 O O . ALA A 1 110 ? 5.286 -7.104 -0.112 1.00 96.25 110 ALA A O 1
ATOM 862 N N . PRO A 1 111 ? 6.677 -8.414 -1.287 1.00 96.81 111 PRO A N 1
ATOM 863 C CA . PRO A 1 111 ? 7.199 -9.085 -0.094 1.00 96.81 111 PRO A CA 1
ATOM 864 C C . PRO A 1 111 ? 7.884 -8.118 0.881 1.00 96.81 111 PRO A C 1
ATOM 866 O O . PRO A 1 111 ? 7.593 -8.144 2.075 1.00 96.81 111 PRO A O 1
ATOM 869 N N . GLY A 1 112 ? 8.750 -7.230 0.379 1.00 96.38 112 GLY A N 1
ATOM 870 C CA . GLY A 1 112 ? 9.434 -6.225 1.200 1.00 96.38 112 GLY A CA 1
ATOM 871 C C . GLY A 1 112 ? 8.483 -5.140 1.711 1.00 96.38 112 GLY A C 1
ATOM 872 O O . GLY A 1 112 ? 8.556 -4.751 2.872 1.00 96.38 112 GLY A O 1
ATOM 873 N N . LEU A 1 113 ? 7.540 -4.702 0.872 1.00 96.88 113 LEU A N 1
ATOM 874 C CA . LEU A 1 113 ? 6.492 -3.757 1.261 1.00 96.88 113 LEU A CA 1
ATOM 875 C C . LEU A 1 113 ? 5.608 -4.305 2.391 1.00 96.88 113 LEU A C 1
ATOM 877 O O . LEU A 1 113 ? 5.254 -3.554 3.290 1.00 96.88 113 LEU A O 1
ATOM 881 N N . VAL A 1 114 ? 5.241 -5.589 2.362 1.00 95.88 114 VAL A N 1
ATOM 882 C CA . VAL A 1 114 ? 4.458 -6.194 3.448 1.00 95.88 114 VAL A CA 1
ATOM 883 C C . VAL A 1 114 ? 5.295 -6.280 4.723 1.00 95.88 114 VAL A C 1
ATOM 885 O O . VAL A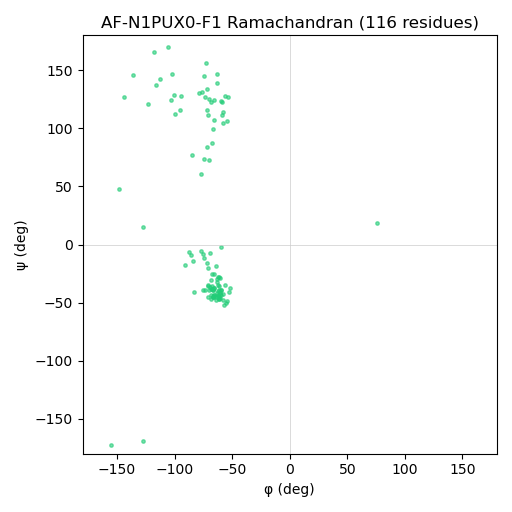 1 114 ? 4.815 -5.851 5.764 1.00 95.88 114 VAL A O 1
ATOM 888 N N . LEU A 1 115 ? 6.542 -6.764 4.649 1.00 97.38 115 LEU A N 1
ATOM 889 C CA . LEU A 1 115 ? 7.423 -6.924 5.818 1.00 97.38 115 LEU A CA 1
ATOM 890 C C . LEU A 1 115 ? 7.647 -5.624 6.612 1.00 97.38 115 LEU A C 1
ATOM 892 O O . LEU A 1 115 ? 7.724 -5.682 7.836 1.00 97.38 115 LEU A O 1
ATOM 896 N N . ASP A 1 116 ? 7.705 -4.471 5.941 1.00 96.62 116 ASP A N 1
ATOM 897 C CA . ASP A 1 116 ? 7.873 -3.158 6.586 1.00 96.62 116 ASP A CA 1
ATOM 898 C C . ASP A 1 116 ? 6.602 -2.639 7.299 1.00 96.62 116 ASP A C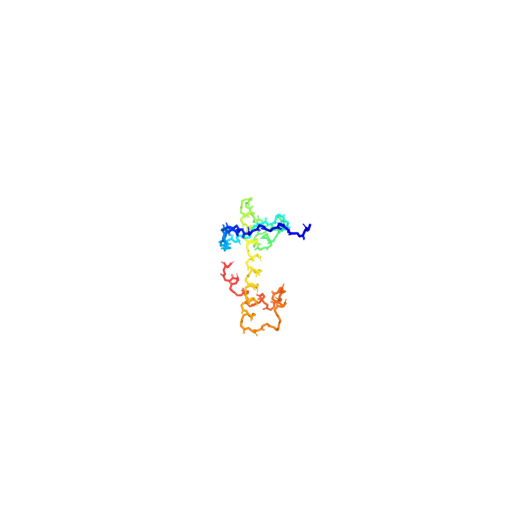 1
ATOM 900 O O . ASP A 1 116 ? 6.665 -1.651 8.033 1.00 96.62 116 ASP A O 1
ATOM 904 N N . PHE A 1 117 ? 5.448 -3.278 7.074 1.00 93.44 117 PHE A N 1
ATOM 905 C CA . PHE A 1 117 ? 4.120 -2.856 7.545 1.00 93.44 117 PHE A CA 1
ATOM 906 C C . PHE A 1 117 ? 3.358 -3.975 8.306 1.00 93.44 117 PHE A C 1
ATOM 908 O O . PHE A 1 117 ? 2.143 -3.865 8.498 1.00 93.44 117 PHE A O 1
ATOM 915 N N . LEU A 1 118 ? 4.050 -5.050 8.719 1.00 73.19 118 LEU A N 1
ATOM 916 C CA . LEU A 1 118 ? 3.518 -6.149 9.555 1.00 73.19 118 LEU A CA 1
ATOM 917 C C . LEU A 1 118 ? 3.397 -5.789 11.049 1.00 73.19 118 LEU A C 1
ATOM 919 O O . LEU A 1 118 ? 4.244 -5.022 11.558 1.00 73.19 118 LEU A O 1
#

InterPro domains:
  IPR009072 Histone-fold [G3DSA:1.10.20.10] (35-118)
  IPR018552 Centromere protein X [PF09415] (39-117)
  IPR018552 Centromere protein X [PTHR28680] (24-117)

Radius of gyration: 27.47 Å; Cα contacts (8 Å, |Δi|>4): 47; chains: 1; bounding box: 55×71×69 Å

Mean predicted aligned error: 13.69 Å